Protein AF-K7EMX1-F1 (afdb_monomer_lite)

Structure (mmCIF, N/CA/C/O backbone):
data_AF-K7EMX1-F1
#
_entry.id   AF-K7EMX1-F1
#
loop_
_atom_site.group_PDB
_atom_site.id
_atom_site.type_symbol
_atom_site.label_atom_id
_atom_site.label_alt_id
_atom_site.label_comp_id
_atom_site.label_asym_id
_atom_site.label_entity_id
_atom_site.label_seq_id
_atom_site.pdbx_PDB_ins_code
_atom_site.Cartn_x
_atom_site.Cartn_y
_atom_site.Cartn_z
_atom_site.occupancy
_atom_site.B_iso_or_equiv
_atom_site.auth_seq_id
_atom_site.auth_comp_id
_atom_site.auth_asym_id
_atom_site.auth_atom_id
_atom_site.pdbx_PDB_model_num
ATOM 1 N N . ARG A 1 1 ? -67.841 -2.857 96.645 1.00 62.34 1 ARG A N 1
ATOM 2 C CA . ARG A 1 1 ? -66.670 -2.033 96.274 1.00 62.34 1 ARG A CA 1
ATOM 3 C C . ARG A 1 1 ? -65.557 -2.910 95.716 1.00 62.34 1 ARG A C 1
ATOM 5 O O . ARG A 1 1 ? -65.160 -2.679 94.589 1.00 62.34 1 ARG A O 1
ATOM 12 N N . ASP A 1 2 ? -65.196 -3.998 96.390 1.00 74.94 2 ASP A N 1
ATOM 13 C CA . ASP A 1 2 ? -64.094 -4.883 95.965 1.00 74.94 2 ASP A CA 1
ATOM 14 C C . ASP A 1 2 ? -64.277 -5.539 94.576 1.00 74.94 2 ASP A C 1
ATOM 16 O O . ASP A 1 2 ? -63.318 -5.691 93.829 1.00 74.94 2 ASP A O 1
ATOM 20 N N . ILE A 1 3 ? -65.509 -5.881 94.172 1.00 75.06 3 ILE A N 1
ATOM 21 C CA . ILE A 1 3 ? -65.781 -6.483 92.846 1.00 75.06 3 ILE A CA 1
ATOM 22 C C . ILE A 1 3 ? -65.582 -5.482 91.695 1.00 75.06 3 ILE A C 1
ATOM 24 O O . ILE A 1 3 ? -65.124 -5.864 90.618 1.00 75.06 3 ILE A O 1
ATOM 28 N N . GLU A 1 4 ? -65.906 -4.206 91.906 1.00 80.00 4 GLU A N 1
ATOM 29 C CA . GLU A 1 4 ? -65.762 -3.170 90.877 1.00 80.00 4 GLU A CA 1
ATOM 30 C C . GLU A 1 4 ? -64.283 -2.860 90.632 1.00 80.00 4 GLU A C 1
ATOM 32 O O . GLU A 1 4 ? -63.860 -2.840 89.479 1.00 80.00 4 GLU A O 1
ATOM 37 N N . GLU A 1 5 ? -63.474 -2.751 91.689 1.00 82.12 5 GLU A N 1
ATOM 38 C CA . GLU A 1 5 ? -62.020 -2.568 91.579 1.00 82.12 5 GLU A CA 1
ATOM 39 C C . GLU A 1 5 ? -61.340 -3.741 90.861 1.00 82.12 5 GLU A C 1
ATOM 41 O O . GLU A 1 5 ? -60.501 -3.529 89.984 1.00 82.12 5 GLU A O 1
ATOM 46 N N . VAL A 1 6 ? -61.755 -4.980 91.151 1.00 82.06 6 VAL A N 1
ATOM 47 C CA . VAL A 1 6 ? -61.265 -6.168 90.434 1.00 82.06 6 VAL A CA 1
ATOM 48 C C . VAL A 1 6 ? -61.667 -6.123 88.956 1.00 82.06 6 VAL A C 1
ATOM 50 O O . VAL A 1 6 ? -60.842 -6.405 88.084 1.00 82.06 6 VAL A O 1
ATOM 53 N N . SER A 1 7 ? -62.902 -5.720 88.643 1.00 77.50 7 SER A N 1
ATOM 54 C CA . SER A 1 7 ? -63.368 -5.598 87.255 1.00 77.50 7 SER A CA 1
ATOM 55 C C . SER A 1 7 ? -62.617 -4.509 86.474 1.00 77.50 7 SER A C 1
ATOM 57 O O . SER A 1 7 ? -62.253 -4.713 85.315 1.00 77.50 7 SER A O 1
ATOM 59 N N . GLN A 1 8 ? -62.294 -3.387 87.121 1.00 85.62 8 GLN A N 1
ATOM 60 C CA . GLN A 1 8 ? -61.516 -2.292 86.539 1.00 85.62 8 GLN A CA 1
ATOM 61 C C . GLN A 1 8 ? -60.039 -2.664 86.362 1.00 85.62 8 GLN A C 1
ATOM 63 O O . GLN A 1 8 ? -59.432 -2.321 85.342 1.00 85.62 8 GLN A O 1
ATOM 68 N N . GLY A 1 9 ? -59.475 -3.426 87.304 1.00 85.38 9 GLY A N 1
ATOM 69 C CA . GLY A 1 9 ? -58.139 -4.006 87.190 1.00 85.38 9 GLY A CA 1
ATOM 70 C C . GLY A 1 9 ? -58.026 -4.971 86.006 1.00 85.38 9 GLY A C 1
ATOM 71 O O . GLY A 1 9 ? -57.105 -4.858 85.198 1.00 85.38 9 GLY A O 1
ATOM 72 N N . LEU A 1 10 ? -59.005 -5.864 85.832 1.00 85.88 10 LEU A N 1
ATOM 73 C CA . LEU A 1 10 ? -59.056 -6.794 84.698 1.00 85.88 10 LEU A CA 1
ATOM 74 C C . LEU A 1 10 ? -59.227 -6.077 83.353 1.00 85.88 10 LEU A C 1
ATOM 76 O O . LEU A 1 10 ? -58.555 -6.434 82.387 1.00 85.88 10 LEU A O 1
ATOM 80 N N . LEU A 1 11 ? -60.069 -5.042 83.281 1.00 86.62 11 LEU A N 1
ATOM 81 C CA . LEU A 1 11 ? -60.216 -4.222 82.073 1.00 86.62 11 LEU A CA 1
ATOM 82 C C . LEU A 1 11 ? -58.915 -3.495 81.710 1.00 86.62 11 LEU A C 1
ATOM 84 O O . LEU A 1 11 ? -58.552 -3.447 80.535 1.00 86.62 11 LEU A O 1
ATOM 88 N N . SER A 1 12 ? -58.186 -2.988 82.705 1.00 88.25 12 SER A N 1
ATOM 89 C CA . SER A 1 12 ? -56.883 -2.345 82.501 1.00 88.25 12 SER A CA 1
ATOM 90 C C . SER A 1 12 ? -55.835 -3.338 81.991 1.00 88.25 12 SER A C 1
ATOM 92 O O . SER A 1 12 ? -55.109 -3.034 81.045 1.00 88.25 12 SER A O 1
ATOM 94 N N . LEU A 1 13 ? -55.800 -4.555 82.545 1.00 87.81 13 LEU A N 1
ATOM 95 C CA . LEU A 1 13 ? -54.912 -5.628 82.086 1.00 87.81 13 LEU A CA 1
ATOM 96 C C . LEU A 1 13 ? -55.257 -6.111 80.670 1.00 87.81 13 LEU A C 1
ATOM 98 O O . LEU A 1 13 ? -54.358 -6.316 79.857 1.00 87.81 13 LEU A O 1
ATOM 102 N N . LEU A 1 14 ? -56.544 -6.247 80.339 1.00 85.62 14 LEU A N 1
ATOM 103 C CA . LEU A 1 14 ? -56.995 -6.587 78.985 1.00 85.62 14 LEU A CA 1
ATOM 104 C C . LEU A 1 14 ? -56.660 -5.474 77.979 1.00 85.62 14 LEU A C 1
ATOM 106 O O . LEU A 1 14 ? -56.246 -5.764 76.856 1.00 85.62 14 LEU A O 1
ATOM 110 N N . GLY A 1 15 ? -56.794 -4.207 78.382 1.00 88.81 15 GLY A N 1
ATOM 111 C CA . GLY A 1 15 ? -56.378 -3.047 77.593 1.00 88.81 15 GLY A CA 1
ATOM 112 C C . GLY A 1 15 ? -54.869 -3.025 77.337 1.00 88.81 15 GLY A C 1
ATOM 113 O O . GLY A 1 15 ? -54.447 -2.856 76.192 1.00 88.81 15 GLY A O 1
ATOM 114 N N . ALA A 1 16 ? -54.063 -3.283 78.371 1.00 88.81 16 ALA A N 1
ATOM 115 C CA . ALA A 1 16 ? -52.610 -3.387 78.268 1.00 88.81 16 ALA A CA 1
ATOM 116 C C . ALA A 1 16 ? -52.178 -4.554 77.364 1.00 88.81 16 ALA A C 1
ATOM 118 O O . ALA A 1 16 ? -51.361 -4.363 76.467 1.00 88.81 16 ALA A O 1
ATOM 119 N N . ASN A 1 17 ? -52.788 -5.733 77.518 1.00 89.44 17 ASN A N 1
ATOM 120 C CA . ASN A 1 17 ? -52.499 -6.903 76.685 1.00 89.44 17 ASN A CA 1
ATOM 121 C C . ASN A 1 17 ? -52.859 -6.656 75.207 1.00 89.44 17 ASN A C 1
ATOM 123 O O . ASN A 1 17 ? -52.093 -6.990 74.303 1.00 89.44 17 ASN A O 1
ATOM 127 N N . ARG A 1 18 ? -53.994 -5.993 74.940 1.00 89.75 18 ARG A N 1
ATOM 128 C CA . ARG A 1 18 ? -54.392 -5.612 73.577 1.00 89.75 18 ARG A CA 1
ATOM 129 C C . ARG A 1 18 ? -53.431 -4.595 72.959 1.00 89.75 18 ARG A C 1
ATOM 131 O O . ARG A 1 18 ? -53.087 -4.742 71.786 1.00 89.75 18 ARG A O 1
ATOM 138 N N . ALA A 1 19 ? -53.002 -3.593 73.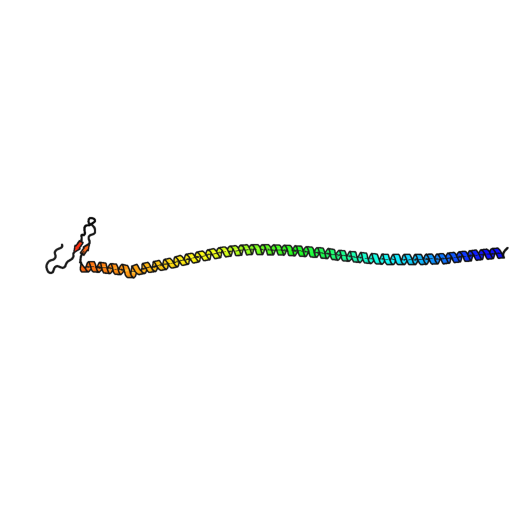726 1.00 89.94 19 ALA A N 1
ATOM 139 C CA . ALA A 1 19 ? -52.012 -2.612 73.287 1.00 89.94 19 ALA A CA 1
ATOM 140 C C . ALA A 1 19 ? -50.659 -3.279 72.988 1.00 89.94 19 ALA A C 1
ATOM 142 O O . ALA A 1 19 ? -50.076 -3.041 71.933 1.00 89.94 19 ALA A O 1
ATOM 143 N N . GLU A 1 20 ? -50.215 -4.201 73.843 1.00 90.81 20 GLU A N 1
ATOM 144 C CA . GLU A 1 20 ? -48.985 -4.972 73.649 1.00 90.81 20 GLU A CA 1
ATOM 145 C C . GLU A 1 20 ? -49.060 -5.865 72.397 1.00 90.81 20 GLU A C 1
ATOM 147 O O . GLU A 1 20 ? -48.148 -5.874 71.568 1.00 90.81 20 GLU A O 1
ATOM 152 N N . ALA A 1 21 ? -50.182 -6.558 72.182 1.00 90.31 21 ALA A N 1
ATOM 153 C CA . ALA A 1 21 ? -50.412 -7.363 70.982 1.00 90.31 21 ALA A CA 1
ATOM 154 C C . ALA A 1 21 ? -50.483 -6.517 69.695 1.00 90.31 21 ALA A C 1
ATOM 156 O O . ALA A 1 21 ? -50.199 -7.012 68.599 1.00 90.31 21 ALA A O 1
ATOM 157 N N . GLN A 1 22 ? -50.895 -5.253 69.793 1.00 89.88 22 GLN A N 1
ATOM 158 C CA . GLN A 1 22 ? -50.883 -4.308 68.678 1.00 89.88 22 GLN A CA 1
ATOM 159 C C . GLN A 1 22 ? -49.467 -3.775 68.418 1.00 89.88 22 GLN A C 1
ATOM 161 O O . GLN A 1 22 ? -49.052 -3.701 67.262 1.00 89.88 22 GLN A O 1
ATOM 166 N N . GLN A 1 23 ? -48.695 -3.513 69.472 1.00 91.19 23 GLN A N 1
ATOM 167 C CA . GLN A 1 23 ? -47.298 -3.092 69.386 1.00 91.19 23 GLN A CA 1
ATOM 168 C C . GLN A 1 23 ? -46.402 -4.177 68.781 1.00 91.19 23 GLN A C 1
ATOM 170 O O . GLN A 1 23 ? -45.644 -3.885 67.862 1.00 91.19 23 GLN A O 1
ATOM 175 N N . ARG A 1 24 ? -46.546 -5.443 69.194 1.00 93.62 24 ARG A N 1
ATOM 176 C CA . ARG A 1 24 ? -45.803 -6.570 68.595 1.00 93.62 24 ARG A CA 1
ATOM 177 C C . ARG A 1 24 ? -46.093 -6.727 67.098 1.00 93.62 24 ARG A C 1
ATOM 179 O O . ARG A 1 24 ? -45.188 -7.000 66.320 1.00 93.62 24 ARG A O 1
ATOM 186 N N . ARG A 1 25 ? -47.342 -6.503 66.671 1.00 93.38 25 ARG A N 1
ATOM 187 C CA . ARG A 1 25 ? -47.718 -6.531 65.245 1.00 93.38 25 ARG A CA 1
ATOM 188 C C . ARG A 1 25 ? -47.117 -5.376 64.449 1.00 93.38 25 ARG A C 1
ATOM 190 O O . ARG A 1 25 ? -46.744 -5.579 63.298 1.00 93.38 25 ARG A O 1
ATOM 197 N N . LEU A 1 26 ? -47.046 -4.178 65.030 1.00 94.31 26 LEU A N 1
ATOM 198 C CA . LEU A 1 26 ? -46.384 -3.036 64.396 1.00 94.31 26 LEU A CA 1
ATOM 199 C C . LEU A 1 26 ? -44.874 -3.266 64.291 1.00 94.31 26 LEU A C 1
ATOM 201 O O . LEU A 1 26 ? -44.322 -3.074 63.213 1.00 94.31 26 LEU A O 1
ATOM 205 N N . LEU A 1 27 ? -44.235 -3.748 65.360 1.00 95.06 27 LEU A N 1
ATOM 206 C CA . LEU A 1 27 ? -42.810 -4.088 65.367 1.00 95.06 27 LEU A CA 1
ATOM 207 C C . LEU A 1 27 ? -42.477 -5.147 64.311 1.00 95.06 27 LEU A C 1
ATOM 209 O O . LEU A 1 27 ? -41.614 -4.894 63.481 1.00 95.06 27 LEU A O 1
ATOM 213 N N . GLY A 1 28 ? -43.238 -6.244 64.230 1.00 95.44 28 GLY A N 1
ATOM 214 C CA . GLY A 1 28 ? -43.012 -7.264 63.198 1.00 95.44 28 GLY A CA 1
ATOM 215 C C . GLY A 1 28 ? -43.202 -6.749 61.762 1.00 95.44 28 GLY A C 1
ATOM 216 O O . GLY A 1 28 ? -42.505 -7.178 60.847 1.00 95.44 28 GLY A O 1
ATOM 217 N N . ARG A 1 29 ? -44.107 -5.782 61.538 1.00 94.62 29 ARG A N 1
ATOM 218 C CA . ARG A 1 29 ? -44.230 -5.108 60.230 1.00 94.62 29 ARG A CA 1
ATOM 219 C C . ARG A 1 29 ? -43.033 -4.208 59.937 1.00 94.62 29 ARG A C 1
ATOM 221 O O . ARG A 1 29 ? -42.583 -4.172 58.798 1.00 94.62 29 ARG A O 1
ATOM 228 N N . HIS A 1 30 ? -42.539 -3.476 60.934 1.00 94.88 30 HIS A N 1
ATOM 229 C CA . HIS A 1 30 ? -41.351 -2.640 60.780 1.00 94.88 30 HIS A CA 1
ATOM 230 C C . HIS A 1 30 ? -40.105 -3.480 60.499 1.00 94.88 30 HIS A C 1
ATOM 232 O O . HIS A 1 30 ? -39.370 -3.145 59.578 1.00 94.88 30 HIS A O 1
ATOM 238 N N . GLU A 1 31 ? -39.916 -4.589 61.213 1.00 95.94 31 GLU A N 1
ATOM 239 C CA . GLU A 1 31 ? -38.838 -5.552 60.964 1.00 95.94 31 GLU A CA 1
ATOM 240 C C . GLU A 1 31 ? -38.881 -6.065 59.521 1.00 95.94 31 GLU A C 1
ATOM 242 O O . GLU A 1 31 ? -37.888 -5.957 58.808 1.00 95.94 31 GLU A O 1
ATOM 247 N N . GLN A 1 32 ? -40.051 -6.495 59.037 1.00 96.44 32 GLN A N 1
ATOM 248 C CA . GLN A 1 32 ? -40.202 -6.969 57.658 1.00 96.44 32 GLN A CA 1
ATOM 249 C C . GLN A 1 32 ? -39.927 -5.880 56.606 1.00 96.44 32 GLN A C 1
ATOM 251 O O . GLN A 1 32 ? -39.407 -6.166 55.527 1.00 96.44 32 GLN A O 1
ATOM 256 N N . VAL A 1 33 ? -40.302 -4.627 56.877 1.00 96.31 33 VAL A N 1
ATOM 257 C CA . VAL A 1 33 ? -40.002 -3.508 55.970 1.00 96.31 33 VAL A CA 1
ATOM 258 C C . VAL A 1 33 ? -38.502 -3.222 55.945 1.00 96.31 33 VAL A C 1
ATOM 260 O O . VAL A 1 33 ? -37.953 -3.016 54.867 1.00 96.31 33 VAL A O 1
ATOM 263 N N . VAL A 1 34 ? -37.840 -3.233 57.104 1.00 97.00 34 VAL A N 1
ATOM 264 C CA . VAL A 1 34 ? -36.388 -3.031 57.201 1.00 97.00 34 VAL A CA 1
ATOM 265 C C . VAL A 1 34 ? -35.639 -4.148 56.483 1.00 97.00 34 VAL A C 1
ATOM 267 O O . VAL A 1 34 ? -34.733 -3.855 55.712 1.00 97.00 34 VAL A O 1
ATOM 270 N N . GLU A 1 35 ? -36.051 -5.401 56.665 1.00 96.94 35 GLU A N 1
ATOM 271 C CA . GLU A 1 35 ? -35.448 -6.554 55.992 1.00 96.94 35 GLU A CA 1
ATOM 272 C C . GLU A 1 35 ? -35.522 -6.415 54.466 1.00 96.94 35 GLU A C 1
ATOM 274 O O . GLU A 1 35 ? -34.500 -6.482 53.792 1.00 96.94 35 GLU A O 1
ATOM 279 N N . ARG A 1 36 ? -36.695 -6.071 53.918 1.00 96.69 36 ARG A N 1
ATOM 280 C CA . ARG A 1 36 ? -36.843 -5.825 52.472 1.00 96.69 36 ARG A CA 1
ATOM 281 C C . ARG A 1 36 ? -35.992 -4.661 51.976 1.00 96.69 36 ARG A C 1
ATOM 283 O O . ARG A 1 36 ? -35.448 -4.729 50.879 1.00 96.69 36 ARG A O 1
ATOM 290 N N . LEU A 1 37 ? -35.895 -3.578 52.750 1.00 97.12 37 LEU A N 1
ATOM 291 C CA . LEU A 1 37 ? -35.062 -2.434 52.378 1.00 97.12 37 LEU A CA 1
ATOM 292 C C . LEU A 1 37 ? -33.584 -2.829 52.322 1.00 97.12 37 LEU A C 1
ATOM 294 O O . LEU A 1 37 ? -32.923 -2.485 51.345 1.00 97.12 37 LEU A O 1
ATOM 298 N N . LEU A 1 38 ? -33.101 -3.597 53.301 1.00 97.31 38 LEU A N 1
ATOM 299 C CA . LEU A 1 38 ? -31.737 -4.128 53.310 1.00 97.31 38 LEU A CA 1
ATOM 300 C C . LEU A 1 38 ? -31.492 -5.063 52.121 1.00 97.31 38 LEU A C 1
ATOM 302 O O . LEU A 1 38 ? -30.516 -4.880 51.407 1.00 97.31 38 LEU A O 1
ATOM 306 N N . GLU A 1 39 ? -32.413 -5.982 51.822 1.00 96.88 39 GLU A N 1
ATOM 307 C CA . GLU A 1 39 ? -32.303 -6.858 50.647 1.00 96.88 39 GLU A CA 1
ATOM 308 C C . GLU A 1 39 ? -32.227 -6.063 49.335 1.00 96.88 39 GLU A C 1
ATOM 310 O O . GLU A 1 39 ? -31.406 -6.361 48.464 1.00 96.88 39 GLU A O 1
ATOM 315 N N . THR A 1 40 ? -33.062 -5.028 49.182 1.00 96.75 40 THR A N 1
ATOM 316 C CA . THR A 1 40 ? -33.016 -4.172 47.987 1.00 96.75 40 THR A CA 1
ATOM 317 C C . THR A 1 40 ? -31.743 -3.334 47.916 1.00 96.75 40 THR A C 1
ATOM 319 O O . THR A 1 40 ? -31.204 -3.151 46.826 1.00 96.75 40 THR A O 1
ATOM 322 N N . GLN A 1 41 ? -31.240 -2.861 49.059 1.00 97.56 41 GLN A N 1
ATOM 323 C CA . GLN A 1 41 ? -29.983 -2.126 49.150 1.00 97.56 41 GLN A CA 1
ATOM 324 C C . GLN A 1 41 ? -28.802 -3.023 48.770 1.00 97.56 41 GLN A C 1
ATOM 326 O O . GLN A 1 41 ? -28.007 -2.635 47.918 1.00 97.56 41 GLN A O 1
ATOM 331 N N . ASP A 1 42 ? -28.723 -4.230 49.330 1.00 97.44 42 ASP A N 1
ATOM 332 C CA . ASP A 1 42 ? -27.680 -5.211 49.026 1.00 97.44 42 ASP A CA 1
ATOM 333 C C . ASP A 1 42 ? -27.722 -5.631 47.550 1.00 97.44 42 ASP A C 1
ATOM 335 O O . ASP A 1 42 ? -26.682 -5.799 46.908 1.00 97.44 42 ASP A O 1
ATOM 339 N N . GLY A 1 43 ? -28.926 -5.793 46.992 1.00 97.56 43 GLY A N 1
ATOM 340 C CA . GLY A 1 43 ? -29.128 -6.061 45.569 1.00 97.56 43 GLY A CA 1
ATOM 341 C C . GLY A 1 43 ? -28.609 -4.924 44.688 1.00 97.56 43 GLY A C 1
ATOM 342 O O . GLY A 1 43 ? -27.843 -5.170 43.755 1.00 97.56 43 GLY A O 1
ATOM 343 N N . ALA A 1 44 ? -28.964 -3.681 45.018 1.00 97.25 44 ALA A N 1
ATOM 344 C CA . ALA A 1 44 ? -28.491 -2.500 44.302 1.00 97.25 44 ALA A CA 1
ATOM 345 C C . ALA A 1 44 ? -26.969 -2.322 44.427 1.00 97.25 44 ALA A C 1
ATOM 347 O O . ALA A 1 44 ? -26.304 -1.991 43.448 1.00 97.25 44 ALA A O 1
ATOM 348 N N . GLU A 1 45 ? -26.387 -2.587 45.599 1.00 97.38 45 GLU A N 1
ATOM 349 C CA . GLU A 1 45 ? -24.943 -2.484 45.802 1.00 97.38 45 GLU A CA 1
ATOM 350 C C . GLU A 1 45 ? -24.176 -3.517 44.967 1.00 97.38 45 GLU A C 1
ATOM 352 O O . GLU A 1 45 ? -23.160 -3.184 44.353 1.00 97.38 45 GLU A O 1
ATOM 357 N N . LYS A 1 46 ? -24.672 -4.757 44.882 1.00 97.44 46 LYS A N 1
ATOM 358 C CA . LYS A 1 46 ? -24.088 -5.785 44.005 1.00 97.44 46 LYS A CA 1
ATOM 359 C C . LYS A 1 46 ? -24.131 -5.360 42.540 1.00 97.44 46 LYS A C 1
ATOM 361 O O . LYS A 1 46 ? -23.099 -5.407 41.877 1.00 97.44 46 LYS A O 1
ATOM 366 N N . GLN A 1 47 ? -25.274 -4.858 42.072 1.00 97.69 47 GLN A N 1
ATOM 367 C CA . GLN A 1 47 ? -25.418 -4.351 40.704 1.00 97.69 47 GLN A CA 1
ATOM 368 C C . GLN A 1 47 ? -24.461 -3.189 40.415 1.00 97.69 47 GLN A C 1
ATOM 370 O O . GLN A 1 47 ? -23.824 -3.161 39.366 1.00 97.69 47 GLN A O 1
ATOM 375 N N . LEU A 1 48 ? -24.301 -2.248 41.350 1.00 97.56 48 LEU A N 1
ATOM 376 C CA . LEU A 1 48 ? -23.347 -1.146 41.197 1.00 97.56 48 LEU A CA 1
ATOM 377 C C . LEU A 1 48 ? -21.904 -1.646 41.104 1.00 97.56 48 LEU A C 1
ATOM 379 O O . LEU A 1 48 ? -21.131 -1.141 40.291 1.00 97.56 48 LEU A O 1
ATOM 383 N N . ARG A 1 49 ? -21.529 -2.649 41.904 1.00 98.00 49 ARG A N 1
ATOM 384 C CA . ARG A 1 49 ? -20.193 -3.256 41.827 1.00 98.00 49 ARG A CA 1
ATOM 385 C C . ARG A 1 49 ? -19.963 -3.938 40.479 1.00 98.00 49 ARG A C 1
ATOM 387 O O . ARG A 1 49 ? -18.898 -3.744 39.904 1.00 98.00 49 ARG A O 1
ATOM 394 N N . GLU A 1 50 ? -20.949 -4.674 39.970 1.00 98.06 50 GLU A N 1
ATOM 395 C CA . GLU A 1 50 ? -20.893 -5.320 38.651 1.00 98.06 50 GLU A CA 1
ATOM 396 C C . GLU A 1 50 ? -20.748 -4.293 37.518 1.00 98.06 50 GLU A C 1
ATOM 398 O O . GLU A 1 50 ? -19.878 -4.435 36.654 1.00 98.06 50 GLU A O 1
ATOM 403 N N . ILE A 1 51 ? -21.533 -3.210 37.559 1.00 97.94 51 ILE A N 1
ATOM 404 C CA . ILE A 1 51 ? -21.434 -2.110 36.590 1.00 97.94 51 ILE A CA 1
ATOM 405 C C . ILE A 1 51 ? -20.039 -1.487 36.640 1.00 97.94 51 ILE A C 1
ATOM 407 O O . ILE A 1 51 ? -19.405 -1.343 35.601 1.00 97.94 51 ILE A O 1
ATOM 411 N N . LEU A 1 52 ? -19.508 -1.194 37.830 1.00 98.31 52 LEU A N 1
ATOM 412 C CA . LEU A 1 52 ? -18.164 -0.628 37.976 1.00 98.31 52 LEU A CA 1
ATOM 413 C C . LEU A 1 52 ? -17.067 -1.559 37.447 1.00 98.31 52 LEU A C 1
ATOM 415 O O . LEU A 1 52 ? -16.071 -1.082 36.902 1.00 98.31 52 LEU A O 1
ATOM 419 N N . THR A 1 53 ? -17.199 -2.876 37.623 1.00 97.88 53 THR A N 1
ATOM 420 C CA . THR A 1 53 ? -16.241 -3.829 37.043 1.00 97.88 53 THR A CA 1
ATOM 421 C C . THR A 1 53 ? -16.327 -3.844 35.524 1.00 97.88 53 THR A C 1
ATOM 423 O O . THR A 1 53 ? -15.299 -3.741 34.861 1.00 97.88 53 THR A O 1
ATOM 426 N N . MET A 1 54 ? -17.541 -3.857 34.975 1.00 97.81 54 MET A N 1
ATOM 427 C CA . MET A 1 54 ? -17.761 -3.854 33.534 1.00 97.81 54 MET A CA 1
ATOM 428 C C . MET A 1 54 ? -17.296 -2.540 32.890 1.00 97.81 54 MET A C 1
ATOM 430 O O . MET A 1 54 ? -16.651 -2.558 31.847 1.00 97.81 54 MET A O 1
ATOM 434 N N . GLU A 1 55 ? -17.528 -1.393 33.531 1.00 97.88 55 GLU A N 1
ATOM 435 C CA . GLU A 1 55 ? -17.012 -0.096 33.079 1.00 97.88 55 GLU A CA 1
ATOM 436 C C . GLU A 1 55 ? -15.481 -0.072 33.030 1.00 97.88 55 GLU A C 1
ATOM 438 O O . GLU A 1 55 ? -14.904 0.429 32.064 1.00 97.88 55 GLU A O 1
ATOM 443 N N . LYS A 1 56 ? -14.806 -0.647 34.033 1.00 98.00 56 LYS A N 1
ATOM 444 C CA . LYS A 1 56 ? -13.339 -0.764 34.034 1.00 98.00 56 LYS A CA 1
ATOM 445 C C . LYS A 1 56 ? -12.837 -1.645 32.895 1.00 98.00 56 LYS A C 1
ATOM 447 O O . LYS A 1 56 ? -11.865 -1.283 32.236 1.00 98.00 56 LYS A O 1
ATOM 452 N N . GLU A 1 57 ? -13.495 -2.772 32.645 1.00 98.12 57 GLU A N 1
ATOM 453 C CA . GLU A 1 57 ? -13.147 -3.676 31.544 1.00 98.12 57 GLU A CA 1
ATOM 454 C C . GLU A 1 57 ? -13.333 -3.010 30.177 1.00 98.12 57 GLU A C 1
ATOM 456 O O . GLU A 1 57 ? -12.458 -3.106 29.311 1.00 98.12 57 GLU A O 1
ATOM 461 N N . VAL A 1 58 ? -14.434 -2.276 29.992 1.00 98.38 58 VAL A N 1
ATOM 462 C CA . VAL A 1 58 ? -14.699 -1.511 28.767 1.00 98.38 58 VAL A CA 1
ATOM 463 C C . VAL A 1 58 ? -13.666 -0.399 28.590 1.00 98.38 58 VAL A C 1
ATOM 465 O O . VAL A 1 58 ? -13.119 -0.252 27.498 1.00 98.38 58 VAL A O 1
ATOM 468 N N . ALA A 1 59 ? -13.342 0.348 29.648 1.00 97.75 59 ALA A N 1
ATOM 469 C CA . ALA A 1 59 ? -12.328 1.398 29.597 1.00 97.75 59 ALA A CA 1
ATOM 470 C C . ALA A 1 59 ? -10.947 0.839 29.217 1.00 97.75 59 ALA A C 1
ATOM 472 O O . ALA A 1 59 ? -10.274 1.399 28.350 1.00 97.75 59 ALA A O 1
ATOM 473 N N . GLN A 1 60 ? -10.549 -0.294 29.803 1.00 98.19 60 GLN A N 1
ATOM 474 C CA . GLN A 1 60 ? -9.287 -0.949 29.467 1.00 98.19 60 GLN A CA 1
ATOM 475 C C . GLN A 1 60 ? -9.281 -1.467 28.024 1.00 98.19 60 GLN A C 1
ATOM 477 O O . GLN A 1 60 ? -8.302 -1.284 27.303 1.00 98.19 60 GLN A O 1
ATOM 482 N N . SER A 1 61 ? -10.381 -2.071 27.577 1.00 97.94 61 SER A N 1
ATOM 483 C CA . SER A 1 61 ? -10.518 -2.556 26.200 1.00 97.94 61 SER A CA 1
ATOM 484 C C . SER A 1 61 ? -10.437 -1.411 25.189 1.00 97.94 61 SER A C 1
ATOM 486 O O . SER A 1 61 ? -9.798 -1.551 24.149 1.00 97.94 61 SER A O 1
ATOM 488 N N . LEU A 1 62 ? -11.027 -0.256 25.510 1.00 98.38 62 LEU A N 1
ATOM 489 C CA . LEU A 1 62 ? -10.980 0.939 24.671 1.00 98.38 62 LEU A CA 1
ATOM 490 C C . LEU A 1 62 ? -9.567 1.530 24.589 1.00 98.38 62 LEU A C 1
ATOM 492 O O . LEU A 1 62 ? -9.145 1.946 23.510 1.00 98.38 62 LEU A O 1
ATOM 496 N N . LEU A 1 63 ? -8.817 1.533 25.696 1.00 98.25 63 LEU A N 1
ATOM 497 C CA . LEU A 1 63 ? -7.405 1.929 25.696 1.00 98.25 63 LEU A CA 1
ATOM 498 C C . LEU A 1 63 ? -6.569 1.004 24.809 1.00 98.25 63 LEU A C 1
ATOM 500 O O . LEU A 1 63 ? -5.875 1.489 23.919 1.00 98.25 63 LEU A O 1
ATOM 504 N N . ASN A 1 64 ? -6.715 -0.312 24.978 1.00 98.12 64 ASN A N 1
ATOM 505 C CA . ASN A 1 64 ? -6.005 -1.297 24.163 1.00 98.12 64 ASN A CA 1
ATOM 506 C C . ASN A 1 64 ? -6.347 -1.140 22.669 1.00 98.12 64 ASN A C 1
ATOM 508 O O . ASN A 1 64 ? -5.461 -1.168 21.818 1.00 98.12 64 ASN A O 1
ATOM 512 N N . ALA A 1 65 ? -7.625 -0.927 22.336 1.00 97.62 65 ALA A N 1
ATOM 513 C CA . ALA A 1 65 ? -8.058 -0.696 20.959 1.00 97.62 65 ALA A CA 1
ATOM 514 C C . ALA A 1 65 ? -7.455 0.593 20.377 1.00 97.62 65 ALA A C 1
ATOM 516 O O . ALA A 1 65 ? -7.013 0.608 19.230 1.00 97.62 65 ALA A O 1
ATOM 517 N N . LYS A 1 66 ? -7.382 1.673 21.166 1.00 96.94 66 LYS A N 1
ATOM 518 C CA . LYS A 1 66 ? -6.729 2.921 20.750 1.00 96.94 66 LYS A CA 1
ATOM 519 C C . LYS A 1 66 ? -5.238 2.711 20.476 1.00 96.94 66 LYS A C 1
ATOM 521 O O . LYS A 1 66 ? -4.727 3.241 19.493 1.00 96.94 66 LYS A O 1
ATOM 526 N N . GLU A 1 67 ? -4.548 1.957 21.327 1.00 97.12 67 GLU A N 1
ATOM 527 C CA . GLU A 1 67 ? -3.132 1.627 21.137 1.00 97.12 67 GLU A CA 1
ATOM 528 C C . GLU A 1 67 ? -2.910 0.802 19.867 1.00 97.12 67 GLU A C 1
ATOM 530 O O . GLU A 1 67 ? -2.029 1.139 19.081 1.00 97.12 67 GLU A O 1
ATOM 535 N N . GLN A 1 68 ? -3.752 -0.203 19.608 1.00 97.19 68 GLN A N 1
ATOM 536 C CA . GLN A 1 68 ? -3.699 -0.995 18.374 1.00 97.19 68 GLN A CA 1
ATOM 537 C C . GLN A 1 68 ? -3.926 -0.141 17.125 1.00 97.19 68 GLN A C 1
ATOM 539 O O . GLN A 1 68 ? -3.182 -0.257 16.156 1.00 97.19 68 GLN A O 1
ATOM 544 N N . VAL A 1 69 ? -4.920 0.753 17.149 1.00 97.19 69 VAL A N 1
ATOM 545 C CA . VAL A 1 69 ? -5.169 1.686 16.039 1.00 97.19 69 VAL A CA 1
ATOM 546 C C . VAL A 1 69 ? -3.975 2.615 15.831 1.00 97.19 69 VAL A C 1
ATOM 548 O O . VAL A 1 69 ? -3.617 2.901 14.692 1.00 97.19 69 VAL A O 1
ATOM 551 N N . HIS A 1 70 ? -3.334 3.075 16.906 1.00 96.69 70 HIS A N 1
ATOM 552 C CA . HIS A 1 70 ? -2.148 3.918 16.794 1.00 96.69 70 HIS A CA 1
ATOM 553 C C . HIS A 1 70 ? -0.957 3.157 16.198 1.00 96.69 70 HIS A C 1
ATOM 555 O O . HIS A 1 70 ? -0.316 3.668 15.285 1.00 96.69 70 HIS A O 1
ATOM 561 N N . GLN A 1 71 ? -0.701 1.932 16.663 1.00 96.62 71 GLN A N 1
ATOM 562 C CA . GLN A 1 71 ? 0.350 1.061 16.128 1.00 96.62 71 GLN A CA 1
ATOM 563 C C . GLN A 1 71 ? 0.118 0.758 14.644 1.00 96.62 71 GLN A C 1
ATOM 565 O O . GLN A 1 71 ? 1.002 1.011 13.829 1.00 96.62 71 GLN A O 1
ATOM 570 N N . GLY A 1 72 ? -1.096 0.340 14.275 1.00 97.06 72 GLY A N 1
ATOM 571 C CA . GLY A 1 72 ? -1.461 0.115 12.876 1.00 97.06 72 GLY A CA 1
ATOM 572 C C . GLY A 1 72 ? -1.366 1.386 12.027 1.00 97.06 72 GLY A C 1
ATOM 573 O O . GLY A 1 72 ? -0.942 1.330 10.880 1.00 97.06 72 GLY A O 1
ATOM 574 N N . GLY A 1 73 ? -1.687 2.555 12.592 1.00 97.25 73 GLY A N 1
ATOM 575 C CA . GLY A 1 73 ? -1.501 3.843 11.922 1.00 97.25 73 GLY A CA 1
ATOM 576 C C . GLY A 1 73 ? -0.033 4.155 11.613 1.00 97.25 73 GLY A C 1
ATOM 577 O O . GLY A 1 73 ? 0.266 4.654 10.532 1.00 97.25 73 GLY A O 1
ATOM 578 N N . VAL A 1 74 ? 0.888 3.827 12.523 1.00 96.88 74 VAL A N 1
ATOM 579 C CA . VAL A 1 74 ? 2.334 3.984 12.293 1.00 96.88 74 VAL A CA 1
ATOM 580 C C . VAL A 1 74 ? 2.833 3.005 11.227 1.00 96.88 74 VAL A C 1
ATOM 582 O O . VAL A 1 74 ? 3.580 3.409 10.341 1.00 96.88 74 VAL A O 1
ATOM 585 N N . GLU A 1 75 ? 2.402 1.742 11.269 1.00 97.75 75 GLU A N 1
ATOM 586 C CA . GLU A 1 75 ? 2.743 0.747 10.240 1.00 97.75 75 GLU A CA 1
ATOM 587 C C . GLU A 1 75 ? 2.237 1.169 8.854 1.00 97.75 75 GLU A C 1
ATOM 589 O O . GLU A 1 75 ? 2.973 1.085 7.872 1.00 97.75 75 GLU A O 1
ATOM 594 N N . LEU A 1 76 ? 1.011 1.696 8.771 1.00 97.62 76 LEU A N 1
ATOM 595 C CA . LEU A 1 76 ? 0.457 2.233 7.527 1.00 97.62 76 LEU A CA 1
ATOM 596 C C . LEU A 1 76 ? 1.279 3.406 6.995 1.00 97.62 76 LEU A C 1
ATOM 598 O O . LEU A 1 76 ? 1.604 3.417 5.814 1.00 97.62 76 LEU A O 1
ATOM 602 N N . GLN A 1 77 ? 1.680 4.346 7.853 1.00 97.06 77 GLN A N 1
ATOM 603 C CA . GLN A 1 77 ? 2.540 5.461 7.443 1.00 97.06 77 GLN A CA 1
ATOM 604 C C . GLN A 1 77 ? 3.899 4.984 6.911 1.00 97.06 77 GLN A C 1
ATOM 606 O O . GLN A 1 77 ? 4.411 5.542 5.944 1.00 97.06 77 GLN A O 1
ATOM 611 N N . GLN A 1 78 ? 4.481 3.943 7.511 1.00 97.25 78 GLN A N 1
ATOM 612 C CA . GLN A 1 78 ? 5.730 3.351 7.024 1.00 97.25 78 GLN A CA 1
ATOM 613 C C . GLN A 1 78 ? 5.549 2.683 5.656 1.00 97.25 78 GLN A C 1
ATOM 615 O O . GLN A 1 78 ? 6.390 2.851 4.774 1.00 97.25 78 GLN A O 1
ATOM 620 N N . LEU A 1 79 ? 4.446 1.955 5.461 1.00 97.75 79 LEU A N 1
ATOM 621 C CA . LEU A 1 79 ? 4.122 1.331 4.179 1.00 97.75 79 LEU A CA 1
ATOM 622 C C . LEU A 1 79 ? 3.832 2.370 3.090 1.00 97.75 79 LEU A C 1
ATOM 624 O O . LEU A 1 79 ? 4.283 2.198 1.962 1.00 97.75 79 LEU A O 1
ATOM 628 N N . GLU A 1 80 ? 3.118 3.448 3.415 1.00 97.56 80 GLU A N 1
ATOM 629 C CA . GLU A 1 80 ? 2.859 4.559 2.493 1.00 97.56 80 GLU A CA 1
ATOM 630 C C . GLU A 1 80 ? 4.157 5.256 2.072 1.00 97.56 80 GLU A C 1
ATOM 632 O O . GLU A 1 80 ? 4.351 5.502 0.882 1.00 97.56 80 GLU A O 1
ATOM 637 N N . ALA A 1 81 ? 5.075 5.504 3.014 1.00 97.06 81 ALA A N 1
ATOM 638 C CA . ALA A 1 81 ? 6.390 6.061 2.705 1.00 97.06 81 ALA A CA 1
ATOM 639 C C . ALA A 1 81 ? 7.199 5.132 1.784 1.00 97.06 81 ALA A C 1
ATOM 641 O O . ALA A 1 81 ? 7.710 5.577 0.759 1.00 97.06 81 ALA A O 1
ATOM 642 N N . GLY A 1 82 ? 7.244 3.829 2.086 1.00 97.44 82 GLY A N 1
ATOM 643 C CA . GLY A 1 82 ? 7.929 2.848 1.238 1.00 97.44 82 GLY A CA 1
ATOM 644 C C . GLY A 1 82 ? 7.303 2.711 -0.156 1.00 97.44 82 GLY A C 1
ATOM 645 O O . GLY A 1 82 ? 8.016 2.555 -1.146 1.00 97.44 82 GLY A O 1
ATOM 646 N N . LEU A 1 83 ? 5.974 2.815 -0.264 1.00 97.62 83 LEU A N 1
ATOM 647 C CA . LEU A 1 83 ? 5.276 2.839 -1.551 1.00 97.62 83 LEU A CA 1
ATOM 648 C C . LEU A 1 83 ? 5.646 4.088 -2.359 1.00 97.62 83 LEU A C 1
ATOM 650 O O . LEU A 1 83 ? 5.839 3.994 -3.571 1.00 97.62 83 LEU A O 1
ATOM 654 N N . GLN A 1 84 ? 5.742 5.247 -1.702 1.00 96.88 84 GLN A N 1
ATOM 655 C CA . GLN A 1 84 ? 6.145 6.487 -2.355 1.00 96.88 84 GLN A CA 1
ATOM 656 C C . GLN A 1 84 ? 7.584 6.391 -2.876 1.00 96.88 84 GLN A C 1
ATOM 658 O O . GLN A 1 84 ? 7.810 6.682 -4.048 1.00 96.88 84 GLN A O 1
ATOM 663 N N . GLU A 1 85 ? 8.526 5.919 -2.056 1.00 97.69 85 GLU A N 1
ATOM 664 C CA . GLU A 1 85 ? 9.923 5.712 -2.463 1.00 97.69 85 GLU A CA 1
ATOM 665 C C . GLU A 1 85 ? 10.024 4.754 -3.658 1.00 97.69 85 GLU A C 1
ATOM 667 O O . GLU A 1 85 ? 10.633 5.087 -4.675 1.00 97.69 85 GLU A O 1
ATOM 672 N N . ALA A 1 86 ? 9.350 3.602 -3.596 1.00 97.06 86 ALA A N 1
ATOM 673 C CA . ALA A 1 86 ? 9.317 2.650 -4.706 1.00 97.06 86 ALA A CA 1
ATOM 674 C C . ALA A 1 86 ? 8.679 3.248 -5.975 1.00 97.06 86 ALA A C 1
ATOM 676 O O . ALA A 1 86 ? 9.113 2.961 -7.092 1.00 97.06 86 ALA A O 1
ATOM 677 N N . GLY A 1 87 ? 7.657 4.096 -5.822 1.00 96.31 87 GLY A N 1
ATOM 678 C CA . GLY A 1 87 ? 7.048 4.830 -6.929 1.00 96.31 87 GLY A CA 1
ATOM 679 C C . GLY A 1 87 ? 8.012 5.835 -7.566 1.00 96.31 87 GLY A C 1
ATOM 680 O O . GLY A 1 87 ? 8.099 5.925 -8.792 1.00 96.31 87 GLY A O 1
ATOM 681 N N . GLU A 1 88 ? 8.777 6.566 -6.757 1.00 97.44 88 GLU A N 1
ATOM 682 C CA . GLU A 1 88 ? 9.814 7.484 -7.236 1.00 97.44 88 GLU A CA 1
ATOM 683 C C . GLU A 1 88 ? 10.918 6.725 -7.990 1.00 97.44 88 GLU A C 1
ATOM 685 O O . GLU A 1 88 ? 11.303 7.121 -9.095 1.00 97.44 88 GLU A O 1
ATOM 690 N N . GLU A 1 89 ? 11.364 5.581 -7.469 1.00 97.75 89 GLU A N 1
ATOM 691 C CA . GLU A 1 89 ? 12.327 4.709 -8.147 1.00 97.75 89 GLU A CA 1
ATOM 692 C C . GLU A 1 89 ? 11.796 4.161 -9.478 1.00 97.75 89 GLU A C 1
ATOM 694 O O . GLU A 1 89 ? 12.504 4.208 -10.486 1.00 97.75 89 GLU A O 1
ATOM 699 N N . ASP A 1 90 ? 10.546 3.700 -9.525 1.00 97.62 90 ASP A N 1
ATOM 700 C CA . ASP A 1 90 ? 9.918 3.203 -10.753 1.00 97.62 90 ASP A CA 1
ATOM 701 C C . ASP A 1 90 ? 9.805 4.305 -11.816 1.00 97.62 90 ASP A C 1
ATOM 703 O O . ASP A 1 90 ? 10.141 4.087 -12.983 1.00 97.62 90 ASP A O 1
ATOM 707 N N . THR A 1 91 ? 9.414 5.526 -11.431 1.00 96.88 91 THR A N 1
ATOM 708 C CA . THR A 1 91 ? 9.367 6.654 -12.378 1.00 96.88 91 THR A CA 1
ATOM 709 C C . THR A 1 91 ? 10.756 7.018 -12.903 1.00 96.88 91 THR A C 1
ATOM 711 O O . THR A 1 91 ? 10.916 7.253 -14.106 1.00 96.88 91 THR A O 1
ATOM 714 N N . ARG A 1 92 ? 11.782 6.991 -12.043 1.00 97.88 92 ARG A N 1
ATOM 715 C CA . ARG A 1 92 ? 13.179 7.200 -12.436 1.00 97.88 92 ARG A CA 1
ATOM 716 C C . ARG A 1 92 ? 13.660 6.121 -13.403 1.00 97.88 92 ARG A C 1
ATOM 718 O O . ARG A 1 92 ? 14.253 6.446 -14.429 1.00 97.88 92 ARG A O 1
ATOM 725 N N . LEU A 1 93 ? 13.403 4.849 -13.105 1.00 97.75 93 LEU A N 1
ATOM 726 C CA . LEU A 1 93 ? 13.793 3.732 -13.966 1.00 97.75 93 LEU A CA 1
ATOM 727 C C . LEU A 1 93 ? 13.078 3.789 -15.317 1.00 97.75 93 LEU A C 1
ATOM 729 O O . LEU A 1 93 ? 13.718 3.589 -16.347 1.00 97.75 93 LEU A O 1
ATOM 733 N N . LYS A 1 94 ? 11.787 4.135 -15.340 1.00 98.12 94 LYS A N 1
ATOM 734 C CA . LYS A 1 94 ? 11.035 4.359 -16.584 1.00 98.12 94 LYS A CA 1
ATOM 735 C C . LYS A 1 94 ? 11.644 5.472 -17.432 1.00 98.12 94 LYS A C 1
ATOM 737 O O . LYS A 1 94 ? 11.775 5.298 -18.641 1.00 98.12 94 LYS A O 1
ATOM 742 N N . ALA A 1 95 ? 12.048 6.585 -16.821 1.00 97.81 95 ALA A N 1
ATOM 743 C CA . ALA A 1 95 ? 12.720 7.667 -17.537 1.00 97.81 95 ALA A CA 1
ATOM 744 C C . ALA A 1 95 ? 14.056 7.204 -18.142 1.00 97.81 95 ALA A C 1
ATOM 746 O O . ALA A 1 95 ? 14.297 7.429 -19.329 1.00 97.81 95 ALA A O 1
ATOM 747 N N . SER A 1 96 ? 14.877 6.489 -17.365 1.00 97.81 96 SER A N 1
ATOM 748 C CA . SER A 1 96 ? 16.136 5.911 -17.850 1.00 97.81 96 SER A CA 1
ATOM 749 C C . SER A 1 96 ? 15.914 4.923 -18.997 1.00 97.81 96 SER A C 1
ATOM 751 O O . SER A 1 96 ? 16.628 4.972 -19.993 1.00 97.81 96 SER A O 1
ATOM 753 N N . LEU A 1 97 ? 14.907 4.049 -18.901 1.00 98.00 97 LEU A N 1
ATOM 754 C CA . LEU A 1 97 ? 14.567 3.097 -19.964 1.00 98.00 97 LEU A CA 1
ATOM 755 C C . LEU A 1 97 ? 14.162 3.801 -21.262 1.00 98.00 97 LEU A C 1
ATOM 757 O O . LEU A 1 97 ? 14.598 3.394 -22.337 1.00 98.00 97 LEU A O 1
ATOM 761 N N . LEU A 1 98 ? 13.359 4.864 -21.177 1.00 97.94 98 LEU A N 1
ATOM 762 C CA . LEU A 1 98 ? 12.985 5.660 -22.348 1.00 97.94 98 LEU A CA 1
ATOM 763 C C . LEU A 1 98 ? 14.202 6.337 -22.984 1.00 97.94 98 LEU A C 1
ATOM 765 O O . LEU A 1 98 ? 14.297 6.373 -24.207 1.00 97.94 98 LEU A O 1
ATOM 769 N N . GLN A 1 99 ? 15.130 6.848 -22.173 1.00 98.00 99 GLN A N 1
ATOM 770 C CA . GLN A 1 99 ? 16.375 7.428 -22.672 1.00 98.00 99 GLN A CA 1
ATOM 771 C C . GLN A 1 99 ? 17.224 6.379 -23.404 1.00 98.00 99 GLN A C 1
ATOM 773 O O . GLN A 1 99 ? 17.569 6.585 -24.561 1.00 98.00 99 GLN A O 1
ATOM 778 N N . LEU A 1 100 ? 17.478 5.230 -22.772 1.00 97.88 100 LEU A N 1
ATOM 779 C CA . LEU A 1 100 ?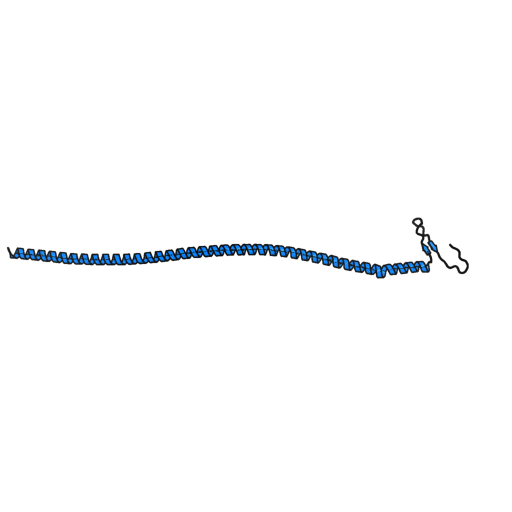 18.236 4.121 -23.365 1.00 97.88 100 LEU A CA 1
ATOM 780 C C . LEU A 1 100 ? 17.601 3.602 -24.660 1.00 97.88 100 LEU A C 1
ATOM 782 O O . LEU A 1 100 ? 18.305 3.231 -25.594 1.00 97.88 100 LEU A O 1
ATOM 786 N N . THR A 1 101 ? 16.270 3.578 -24.730 1.00 97.62 101 THR A N 1
ATOM 787 C CA . THR A 1 101 ? 15.556 3.156 -25.943 1.00 97.62 101 THR A CA 1
ATOM 788 C C . THR A 1 101 ? 15.801 4.129 -27.094 1.00 97.62 101 THR A C 1
ATOM 790 O O . THR A 1 101 ? 16.062 3.683 -28.206 1.00 97.62 101 THR A O 1
ATOM 793 N N . ARG A 1 102 ? 15.790 5.442 -26.825 1.00 98.00 102 ARG A N 1
ATOM 794 C CA . ARG A 1 102 ? 16.109 6.468 -27.832 1.00 98.00 102 ARG A CA 1
ATOM 795 C C . ARG A 1 102 ? 17.555 6.372 -28.298 1.00 98.00 102 ARG A C 1
ATOM 797 O O . ARG A 1 102 ? 17.794 6.345 -29.495 1.00 98.00 102 ARG A O 1
ATOM 804 N N . GLU A 1 103 ? 18.500 6.245 -27.367 1.00 98.06 103 GLU A N 1
ATOM 805 C CA . GLU A 1 103 ? 19.923 6.072 -27.698 1.00 98.06 103 GLU A CA 1
ATOM 806 C C . GLU A 1 103 ? 20.139 4.837 -28.592 1.00 98.06 103 GLU A C 1
ATOM 808 O O . GLU A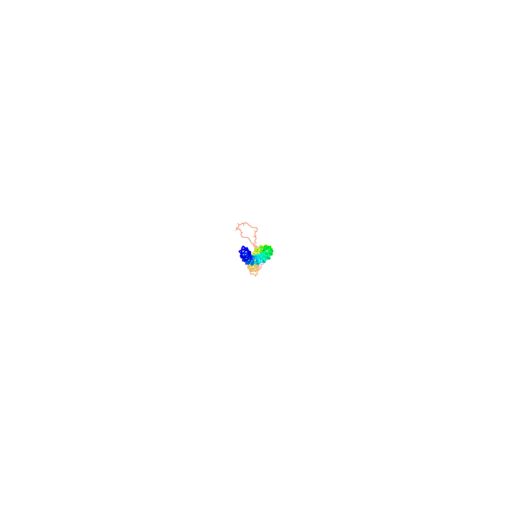 1 103 ? 20.927 4.862 -29.533 1.00 98.06 103 GLU A O 1
ATOM 813 N N . LEU A 1 104 ? 19.398 3.756 -28.342 1.00 97.88 104 LEU A N 1
ATOM 814 C CA . LEU A 1 104 ? 19.456 2.544 -29.155 1.00 97.88 104 LEU A CA 1
ATOM 815 C C . LEU A 1 104 ? 18.851 2.738 -30.555 1.00 97.88 104 LEU A C 1
ATOM 817 O O . LEU A 1 104 ? 19.354 2.159 -31.516 1.00 97.88 104 LEU A O 1
ATOM 821 N N . GLU A 1 105 ? 17.780 3.519 -30.685 1.00 97.94 105 GLU A N 1
ATOM 822 C CA . GLU A 1 105 ? 17.202 3.890 -31.983 1.00 97.94 105 GLU A CA 1
ATOM 823 C C . GLU A 1 105 ? 18.166 4.768 -32.793 1.00 97.94 105 GLU A C 1
ATOM 825 O O . GLU A 1 105 ? 18.434 4.452 -33.949 1.00 97.94 105 GLU A O 1
ATOM 830 N N . GLU A 1 106 ? 18.769 5.782 -32.169 1.00 97.81 106 GLU A N 1
ATOM 831 C CA . GLU A 1 106 ? 19.778 6.649 -32.795 1.00 97.81 106 GLU A CA 1
ATOM 832 C C . GLU A 1 106 ? 20.987 5.842 -33.294 1.00 97.81 106 GLU A C 1
ATOM 834 O O . GLU A 1 106 ? 21.443 6.020 -34.424 1.00 97.81 106 GLU A O 1
ATOM 839 N N . LEU A 1 107 ? 21.488 4.898 -32.490 1.00 97.44 107 LEU A N 1
ATOM 840 C CA . LEU A 1 107 ? 22.599 4.035 -32.899 1.00 97.44 107 LEU A CA 1
ATOM 841 C C . LEU A 1 107 ? 22.244 3.138 -34.090 1.00 97.44 107 LEU A C 1
ATOM 843 O O . LEU A 1 107 ? 23.086 2.941 -34.962 1.00 97.44 107 LEU A O 1
ATOM 847 N N . LYS A 1 108 ? 21.008 2.629 -34.160 1.00 97.94 108 LYS A N 1
ATOM 848 C CA . LYS A 1 108 ? 20.537 1.844 -35.313 1.00 97.94 108 LYS A CA 1
ATOM 849 C C . LYS A 1 108 ? 20.444 2.679 -36.585 1.00 97.94 108 LYS A C 1
ATOM 851 O O . LYS A 1 108 ? 20.718 2.164 -37.666 1.00 97.94 108 LYS A O 1
ATOM 856 N N . GLU A 1 109 ? 20.032 3.940 -36.475 1.00 97.94 109 GLU A N 1
ATOM 857 C CA . GLU A 1 109 ? 20.012 4.853 -37.620 1.00 97.94 109 GLU A CA 1
ATOM 858 C C . GLU A 1 109 ? 21.431 5.104 -38.139 1.00 97.94 109 GLU A C 1
ATOM 860 O O . GLU A 1 109 ? 21.678 4.953 -39.335 1.00 97.94 109 GLU A O 1
ATOM 865 N N . ILE A 1 110 ? 22.378 5.375 -37.233 1.00 97.06 110 ILE A N 1
ATOM 866 C CA . ILE A 1 110 ? 23.793 5.568 -37.578 1.00 97.06 110 ILE A CA 1
ATOM 867 C C . ILE A 1 110 ? 24.385 4.304 -38.215 1.00 97.06 110 ILE A C 1
ATOM 869 O O . ILE A 1 110 ? 25.087 4.401 -39.219 1.00 97.06 110 ILE A O 1
ATOM 873 N N . GLU A 1 111 ? 24.103 3.123 -37.664 1.00 96.94 111 GLU A N 1
ATOM 874 C CA . GLU A 1 111 ? 24.547 1.842 -38.227 1.00 96.94 111 GLU A CA 1
ATOM 875 C C . GLU A 1 111 ? 24.034 1.662 -39.664 1.00 96.94 111 GLU A C 1
ATOM 877 O O . GLU A 1 111 ? 24.819 1.389 -40.571 1.00 96.94 111 GLU A O 1
ATOM 882 N N . ALA A 1 112 ? 22.743 1.913 -39.904 1.00 97.56 112 ALA A N 1
ATOM 883 C CA . ALA A 1 112 ? 22.156 1.814 -41.237 1.00 97.56 112 ALA A CA 1
ATOM 884 C C . ALA A 1 112 ? 22.742 2.833 -42.232 1.00 97.56 112 ALA A C 1
ATOM 886 O O . ALA A 1 112 ? 22.871 2.529 -43.420 1.00 97.56 112 ALA A O 1
ATOM 887 N N . ASP A 1 113 ? 23.079 4.042 -41.781 1.00 97.06 113 ASP A N 1
ATOM 888 C CA . ASP A 1 113 ? 23.730 5.053 -42.618 1.00 97.06 113 ASP A CA 1
ATOM 889 C C . ASP A 1 113 ? 25.170 4.671 -42.969 1.00 97.06 113 ASP A C 1
ATOM 891 O O . ASP A 1 113 ? 25.574 4.811 -44.126 1.00 97.06 113 ASP A O 1
ATOM 895 N N . LEU A 1 114 ? 25.923 4.128 -42.011 1.00 96.75 114 LEU A N 1
ATOM 896 C CA . LEU A 1 114 ? 27.275 3.626 -42.253 1.00 96.75 114 LEU A CA 1
ATOM 897 C C . LEU A 1 114 ? 27.274 2.454 -43.237 1.00 96.75 114 LEU A C 1
ATOM 899 O O . LEU A 1 114 ? 28.064 2.465 -44.177 1.00 96.75 114 LEU A O 1
ATOM 903 N N . GLU A 1 115 ? 26.352 1.498 -43.100 1.00 95.69 115 GLU A N 1
ATOM 904 C CA . GLU A 1 115 ? 26.220 0.386 -44.053 1.00 95.69 115 GLU A CA 1
ATOM 905 C C . GLU A 1 115 ? 25.918 0.862 -45.484 1.00 95.69 115 GLU A C 1
ATOM 907 O O . GLU A 1 115 ? 26.324 0.224 -46.460 1.00 95.69 115 GLU A O 1
ATOM 912 N N . ARG A 1 116 ? 25.171 1.964 -45.644 1.00 95.88 116 ARG A N 1
ATOM 913 C CA . ARG A 1 116 ? 24.922 2.564 -46.965 1.00 95.88 116 ARG A CA 1
ATOM 914 C C . ARG A 1 116 ? 26.192 3.181 -47.535 1.00 95.88 116 ARG A C 1
ATOM 916 O O . ARG A 1 116 ? 26.497 2.939 -48.699 1.00 95.88 116 ARG A O 1
ATOM 923 N N . GLN A 1 117 ? 26.918 3.945 -46.720 1.00 93.94 117 GLN A N 1
ATOM 924 C CA . GLN A 1 117 ? 28.175 4.574 -47.126 1.00 93.94 117 GLN A CA 1
ATOM 925 C C . GLN A 1 117 ? 29.241 3.536 -47.486 1.00 93.94 117 GLN A C 1
ATOM 927 O O . GLN A 1 117 ? 29.946 3.706 -48.474 1.00 93.94 117 GLN A O 1
ATOM 932 N N . GLU A 1 118 ? 29.335 2.444 -46.726 1.00 93.88 118 GLU A N 1
ATOM 933 C CA . GLU A 1 118 ? 30.261 1.346 -47.014 1.00 93.88 118 GLU A CA 1
ATOM 934 C C . GLU A 1 118 ? 29.987 0.743 -48.397 1.00 93.88 118 GLU A C 1
ATOM 936 O O . GLU A 1 118 ? 30.904 0.619 -49.206 1.00 93.88 118 GLU A O 1
ATOM 941 N N . LYS A 1 119 ? 28.715 0.476 -48.724 1.00 92.81 119 LYS A N 1
ATOM 942 C CA . LYS A 1 119 ? 28.324 -0.032 -50.050 1.00 92.81 119 LYS A CA 1
ATOM 943 C C . LYS A 1 119 ? 28.651 0.941 -51.182 1.00 92.81 119 LYS A C 1
ATOM 945 O O . LYS A 1 119 ? 29.122 0.503 -52.225 1.00 92.81 119 LYS A O 1
ATOM 950 N N . GLU A 1 120 ? 28.413 2.237 -50.990 1.00 91.88 120 GLU A N 1
ATOM 951 C CA . GLU A 1 120 ? 28.741 3.265 -51.989 1.00 91.88 120 GLU A CA 1
ATOM 952 C C . GLU A 1 120 ? 30.253 3.312 -52.265 1.00 91.88 120 GLU A C 1
ATOM 954 O O . GLU A 1 120 ? 30.687 3.282 -53.418 1.00 91.88 120 GLU A O 1
ATOM 959 N N . VAL A 1 121 ? 31.068 3.298 -51.206 1.00 92.19 121 VAL A N 1
ATOM 960 C CA . VAL A 1 121 ? 32.533 3.273 -51.322 1.00 92.19 121 VAL A CA 1
ATOM 961 C C . VAL A 1 121 ? 33.019 1.986 -51.990 1.00 92.19 121 VAL A C 1
ATOM 963 O O . VAL A 1 121 ? 33.941 2.031 -52.814 1.00 92.19 121 VAL A O 1
ATOM 966 N N . ASP A 1 122 ? 32.407 0.848 -51.671 1.00 91.81 122 ASP A N 1
ATOM 967 C CA . ASP A 1 122 ? 32.716 -0.431 -52.303 1.00 91.81 122 ASP A CA 1
ATOM 968 C C . ASP A 1 122 ? 32.393 -0.415 -53.801 1.00 91.81 122 ASP A C 1
ATOM 970 O O . ASP A 1 122 ? 33.217 -0.855 -54.606 1.00 91.81 122 ASP A O 1
ATOM 974 N N . GLU A 1 123 ? 31.242 0.117 -54.214 1.00 89.31 123 GLU A N 1
ATOM 975 C CA . GLU A 1 123 ? 30.866 0.249 -55.629 1.00 89.31 123 GLU A CA 1
ATOM 976 C C . GLU A 1 123 ? 31.859 1.134 -56.397 1.00 89.31 123 GLU A C 1
ATOM 978 O O . GLU A 1 123 ? 32.363 0.745 -57.460 1.00 89.31 123 GLU A O 1
ATOM 983 N N . ASP A 1 124 ? 32.224 2.283 -55.830 1.00 89.62 124 ASP A N 1
ATOM 984 C CA . ASP A 1 124 ? 33.190 3.186 -56.448 1.00 89.62 124 ASP A CA 1
ATOM 985 C C . 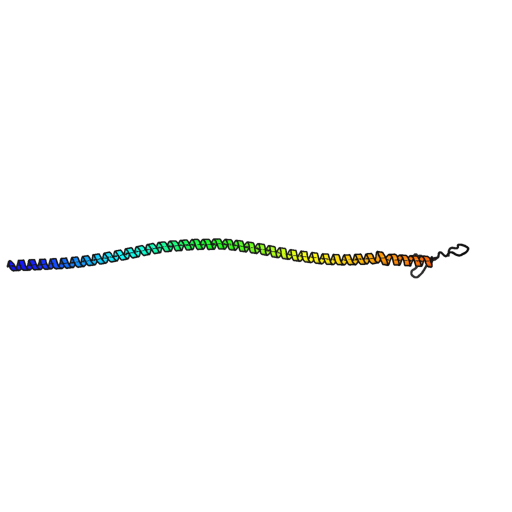ASP A 1 124 ? 34.580 2.559 -56.561 1.00 89.62 124 ASP A C 1
ATOM 987 O O . ASP A 1 124 ? 35.228 2.645 -57.611 1.00 89.62 124 ASP A O 1
ATOM 991 N N . THR A 1 125 ? 35.030 1.874 -55.512 1.00 86.00 125 THR A N 1
ATOM 992 C CA . THR A 1 125 ? 36.360 1.256 -55.467 1.00 86.00 125 THR A CA 1
ATOM 993 C C . THR A 1 125 ? 36.458 0.023 -56.358 1.00 86.00 125 THR A C 1
ATOM 995 O O . THR A 1 125 ? 37.490 -0.196 -56.997 1.00 86.00 125 THR A O 1
ATOM 998 N N . THR A 1 126 ? 35.408 -0.796 -56.421 1.00 83.38 126 THR A N 1
ATOM 999 C CA . THR A 1 126 ? 35.446 -2.087 -57.125 1.00 83.38 126 THR A CA 1
ATOM 1000 C C . THR A 1 126 ? 34.991 -2.002 -58.578 1.00 83.38 126 THR A C 1
ATOM 1002 O O . THR A 1 126 ? 35.452 -2.801 -59.397 1.00 83.38 126 THR A O 1
ATOM 1005 N N . VAL A 1 127 ? 34.140 -1.035 -58.931 1.00 85.44 127 VAL A N 1
ATOM 1006 C CA . VAL A 1 127 ? 33.547 -0.933 -60.273 1.00 85.44 127 VAL A CA 1
ATOM 1007 C C . VAL A 1 127 ? 33.959 0.360 -60.968 1.00 85.44 127 VAL A C 1
ATOM 1009 O O . VAL A 1 127 ? 34.557 0.309 -62.047 1.00 85.44 127 VAL A O 1
ATOM 1012 N N . THR A 1 128 ? 33.668 1.517 -60.370 1.00 86.94 128 THR A N 1
ATOM 1013 C CA . THR A 1 128 ? 33.794 2.815 -61.053 1.00 86.94 128 THR A CA 1
ATOM 1014 C C . THR A 1 128 ? 35.250 3.193 -61.305 1.00 86.94 128 THR A C 1
ATOM 1016 O O . THR A 1 128 ? 35.626 3.480 -62.445 1.00 86.94 128 THR A O 1
ATOM 1019 N N . ILE A 1 129 ? 36.093 3.155 -60.269 1.00 87.19 129 ILE A N 1
ATOM 1020 C CA . ILE A 1 129 ? 37.500 3.558 -60.359 1.00 87.19 129 ILE A CA 1
ATOM 1021 C C . ILE A 1 129 ? 38.280 2.626 -61.303 1.00 87.19 129 ILE A C 1
ATOM 1023 O O . ILE A 1 129 ? 38.911 3.141 -62.230 1.00 87.19 129 ILE A O 1
ATOM 1027 N N . PRO A 1 130 ? 38.217 1.281 -61.182 1.00 88.12 130 PRO A N 1
ATOM 1028 C CA . PRO A 1 130 ? 38.917 0.392 -62.108 1.00 88.12 130 PRO A CA 1
ATOM 1029 C C . PRO A 1 130 ? 38.436 0.540 -63.555 1.00 88.12 130 PRO A C 1
ATOM 1031 O O . PRO A 1 130 ? 39.256 0.522 -64.474 1.00 88.12 130 PRO A O 1
ATOM 1034 N N . SER A 1 131 ? 37.130 0.742 -63.772 1.00 89.25 131 SER A N 1
ATOM 1035 C CA . SER A 1 131 ? 36.565 0.980 -65.106 1.00 89.25 131 SER A CA 1
ATOM 1036 C C . SER A 1 131 ? 37.076 2.288 -65.717 1.00 89.25 131 SER A C 1
ATOM 1038 O O . SER A 1 131 ? 37.562 2.295 -66.849 1.00 89.25 131 SER A O 1
ATOM 1040 N N . ALA A 1 132 ? 37.056 3.389 -64.960 1.00 90.88 132 ALA A N 1
ATOM 1041 C CA . ALA A 1 132 ? 37.579 4.677 -65.412 1.00 90.88 132 ALA A CA 1
ATOM 1042 C C . ALA A 1 132 ? 39.087 4.611 -65.709 1.00 90.88 132 ALA A C 1
ATOM 1044 O O . ALA A 1 132 ? 39.541 5.137 -66.727 1.00 90.88 132 ALA A O 1
ATOM 1045 N N . VAL A 1 133 ? 39.855 3.907 -64.868 1.00 91.38 133 VAL A N 1
ATOM 1046 C CA . VAL A 1 133 ? 41.283 3.643 -65.096 1.00 91.38 133 VAL A CA 1
ATOM 1047 C C . VAL A 1 133 ? 41.486 2.845 -66.382 1.00 91.38 133 VAL A C 1
ATOM 1049 O O . VAL A 1 133 ? 42.334 3.211 -67.195 1.00 91.38 133 VAL A O 1
ATOM 1052 N N . TYR A 1 134 ? 40.697 1.795 -66.612 1.00 89.62 134 TYR A N 1
ATOM 1053 C CA . TYR A 1 134 ? 40.774 1.001 -67.837 1.00 89.62 134 TYR A CA 1
ATOM 1054 C C . TYR A 1 134 ? 40.446 1.832 -69.085 1.00 89.62 134 TYR A C 1
ATOM 1056 O O . TYR A 1 134 ? 41.174 1.782 -70.076 1.00 89.62 134 TYR A O 1
ATOM 1064 N N . VAL A 1 135 ? 39.403 2.662 -69.035 1.00 91.88 135 VAL A N 1
ATOM 1065 C CA . VAL A 1 135 ? 39.048 3.575 -70.131 1.00 91.88 135 VAL A CA 1
ATOM 1066 C C . VAL A 1 135 ? 40.173 4.580 -70.400 1.00 91.88 135 VAL A C 1
ATOM 1068 O O . VAL A 1 135 ? 40.547 4.783 -71.556 1.00 91.88 135 VAL A O 1
ATOM 1071 N N . ALA A 1 136 ? 40.766 5.170 -69.361 1.00 88.31 136 ALA A N 1
ATOM 1072 C CA . ALA A 1 136 ? 41.909 6.070 -69.509 1.00 88.31 136 ALA A CA 1
ATOM 1073 C C . ALA A 1 136 ? 43.122 5.356 -70.135 1.00 88.31 136 ALA A C 1
ATOM 1075 O O . ALA A 1 136 ? 43.765 5.900 -71.037 1.00 88.31 136 ALA A O 1
ATOM 1076 N N . GLN A 1 137 ? 43.394 4.113 -69.721 1.00 87.06 137 GLN A N 1
ATOM 1077 C CA . GLN A 1 137 ? 44.431 3.274 -70.323 1.00 87.06 137 GLN A CA 1
ATOM 1078 C C . GLN A 1 137 ? 44.149 3.002 -71.803 1.00 87.06 137 GLN A C 1
ATOM 1080 O O . GLN A 1 137 ? 45.069 3.103 -72.611 1.00 87.06 137 GLN A O 1
ATOM 1085 N N . LEU A 1 138 ? 42.902 2.710 -72.185 1.00 89.56 138 LEU A N 1
ATOM 1086 C CA . LEU A 1 138 ? 42.517 2.512 -73.585 1.00 89.56 138 LEU A CA 1
ATOM 1087 C C . LEU A 1 138 ? 42.724 3.777 -74.422 1.00 89.56 138 LEU A C 1
ATOM 1089 O O . LEU A 1 138 ? 43.329 3.701 -75.490 1.00 89.56 138 LEU A O 1
ATOM 1093 N N . TYR A 1 139 ? 42.277 4.942 -73.942 1.00 88.69 139 TYR A N 1
ATOM 1094 C CA . TYR A 1 139 ? 42.500 6.209 -74.645 1.00 88.69 139 TYR A CA 1
ATOM 1095 C C . TYR A 1 139 ? 43.986 6.472 -74.860 1.00 88.69 139 TYR A C 1
ATOM 1097 O O . TYR A 1 139 ? 44.390 6.813 -75.973 1.00 88.69 139 TYR A O 1
ATOM 1105 N N . HIS A 1 140 ? 44.810 6.255 -73.837 1.00 86.94 140 HIS A N 1
ATOM 1106 C CA . HIS A 1 140 ? 46.256 6.374 -73.968 1.00 86.94 140 HIS A CA 1
ATOM 1107 C C . HIS A 1 140 ? 46.840 5.325 -74.932 1.00 86.94 140 HIS A C 1
ATOM 1109 O O . HIS A 1 140 ? 47.665 5.659 -75.777 1.00 86.94 140 HIS A O 1
ATOM 1115 N N . GLN A 1 141 ? 46.393 4.067 -74.887 1.00 86.56 141 GLN A N 1
ATOM 1116 C CA . GLN A 1 141 ? 46.891 3.010 -75.772 1.00 86.56 141 GLN A CA 1
ATOM 1117 C C . GLN A 1 141 ? 46.536 3.231 -77.246 1.00 86.56 141 GLN A C 1
ATOM 1119 O O . GLN A 1 141 ? 47.372 2.932 -78.098 1.00 86.56 141 GLN A O 1
ATOM 1124 N N . VAL A 1 142 ? 45.331 3.725 -77.538 1.00 88.94 142 VAL A N 1
ATOM 1125 C CA . VAL A 1 142 ? 44.836 3.965 -78.903 1.00 88.94 142 VAL A CA 1
ATOM 1126 C C . VAL A 1 142 ? 45.408 5.255 -79.477 1.00 88.94 142 VAL A C 1
ATOM 1128 O O . VAL A 1 142 ? 45.868 5.265 -80.615 1.00 88.94 142 VAL A O 1
ATOM 1131 N N . SER A 1 143 ? 45.385 6.343 -78.704 1.00 85.00 143 SER A N 1
ATOM 1132 C CA . SER A 1 143 ? 45.879 7.635 -79.187 1.00 85.00 143 SER A CA 1
ATOM 1133 C C . SER A 1 143 ? 47.402 7.737 -79.138 1.00 85.00 143 SER A C 1
ATOM 1135 O O . SER A 1 143 ? 47.978 8.459 -79.944 1.00 85.00 143 SER A O 1
ATOM 1137 N N . LYS A 1 144 ? 48.056 7.035 -78.198 1.00 85.31 144 LYS A N 1
ATOM 1138 C CA . LYS A 1 144 ? 49.466 7.230 -77.816 1.00 85.31 144 LYS A CA 1
ATOM 1139 C C . LYS A 1 144 ? 49.793 8.679 -77.443 1.00 85.31 144 LYS A C 1
ATOM 1141 O O . LYS A 1 144 ? 50.953 9.079 -77.514 1.00 85.31 144 LYS A O 1
ATOM 1146 N N . ILE A 1 145 ? 48.777 9.462 -77.068 1.00 84.81 145 ILE A N 1
ATOM 1147 C CA . ILE A 1 145 ? 48.921 10.863 -76.681 1.00 84.81 145 ILE A CA 1
ATOM 1148 C C . ILE A 1 145 ? 49.003 10.953 -75.158 1.00 84.81 145 ILE A C 1
ATOM 1150 O O . ILE A 1 145 ? 48.182 10.390 -74.431 1.00 84.81 145 ILE A O 1
ATOM 1154 N N . GLU A 1 146 ? 49.991 11.696 -74.682 1.00 82.62 146 GLU A N 1
ATOM 1155 C CA . GLU A 1 146 ? 50.061 12.201 -73.315 1.00 82.62 146 GLU A CA 1
ATOM 1156 C C . GLU A 1 146 ? 49.706 13.686 -73.328 1.00 82.62 146 GLU A C 1
ATOM 1158 O O . GLU A 1 146 ? 50.371 14.479 -73.998 1.00 82.62 146 GLU A O 1
ATOM 1163 N N . TRP A 1 147 ? 48.654 14.073 -72.611 1.00 83.75 147 TRP A N 1
ATOM 1164 C CA . TRP A 1 147 ? 48.236 15.471 -72.520 1.00 83.75 147 TRP A CA 1
ATOM 1165 C C . TRP A 1 147 ? 49.152 16.257 -71.573 1.00 83.75 147 TRP A C 1
ATOM 1167 O O . TRP A 1 147 ? 49.476 15.791 -70.481 1.00 83.75 147 TRP A O 1
ATOM 1177 N N . ASP A 1 148 ? 49.576 17.442 -72.013 1.00 83.81 148 ASP A N 1
ATOM 1178 C CA . ASP A 1 148 ? 50.390 18.389 -71.252 1.00 83.81 148 ASP A CA 1
ATOM 1179 C C . ASP A 1 148 ? 49.459 19.441 -70.644 1.00 83.81 148 ASP A C 1
ATOM 1181 O O . ASP A 1 148 ? 48.803 20.184 -71.372 1.00 83.81 148 ASP A O 1
ATOM 1185 N N . TYR A 1 149 ? 49.375 19.473 -69.315 1.00 81.31 149 TYR A N 1
ATOM 1186 C CA . TYR A 1 149 ? 48.444 20.341 -68.589 1.00 81.31 149 TYR A CA 1
ATOM 1187 C C . TYR A 1 149 ? 49.058 21.701 -68.216 1.00 81.31 149 TYR A C 1
ATOM 1189 O O . TYR A 1 149 ? 48.361 22.556 -67.673 1.00 81.31 149 TYR A O 1
ATOM 1197 N N . GLU A 1 150 ? 50.336 21.938 -68.528 1.00 81.06 150 GLU A N 1
ATOM 1198 C CA . GLU A 1 150 ? 51.008 23.229 -68.337 1.00 81.06 150 GLU A CA 1
ATOM 1199 C C . GLU A 1 150 ? 50.794 24.151 -69.560 1.00 81.06 150 GLU A C 1
ATOM 1201 O O . GLU A 1 150 ? 51.738 24.563 -70.240 1.00 81.06 150 GLU A O 1
ATOM 1206 N N . CYS A 1 151 ? 49.535 24.467 -69.887 1.00 77.12 151 CYS A N 1
ATOM 1207 C CA . CYS A 1 151 ? 49.175 25.356 -71.001 1.00 77.12 151 CYS A CA 1
ATOM 1208 C C . CYS A 1 151 ? 48.021 26.320 -70.667 1.00 77.12 151 CYS A C 1
ATOM 1210 O O . CYS A 1 151 ? 47.342 26.183 -69.652 1.00 77.12 151 CYS A O 1
ATOM 1212 N N . GLU A 1 152 ? 47.819 27.339 -71.512 1.00 82.06 152 GLU A N 1
ATOM 1213 C CA . GLU A 1 152 ? 46.781 28.361 -71.310 1.00 82.06 152 GLU A CA 1
ATOM 1214 C C . GLU A 1 152 ? 45.357 27.759 -71.319 1.00 82.06 152 GLU A C 1
ATOM 1216 O O . GLU A 1 152 ? 45.085 26.844 -72.104 1.00 82.06 152 GLU A O 1
ATOM 1221 N N . PRO A 1 153 ? 44.415 28.276 -70.502 1.00 78.06 153 PRO A N 1
ATOM 1222 C CA . PRO A 1 153 ? 43.034 27.798 -70.485 1.00 78.06 153 PRO A CA 1
ATOM 1223 C C . PRO A 1 153 ? 42.382 27.891 -71.874 1.00 78.06 153 PRO A C 1
ATOM 1225 O O . PRO A 1 153 ? 42.252 28.975 -72.437 1.00 78.06 153 PRO A O 1
ATOM 1228 N N . GLY A 1 154 ? 41.959 26.749 -72.423 1.00 81.88 154 GLY A N 1
ATOM 1229 C CA . GLY A 1 154 ? 41.363 26.641 -73.762 1.00 81.88 154 GLY A CA 1
ATOM 1230 C C . GLY A 1 154 ? 42.316 26.136 -74.853 1.00 81.88 154 GLY A C 1
ATOM 1231 O O . GLY A 1 154 ? 41.852 25.800 -75.941 1.00 81.88 154 GLY A O 1
ATOM 1232 N N . MET A 1 155 ? 43.616 26.020 -74.565 1.00 82.38 155 MET A N 1
ATOM 1233 C CA . MET A 1 155 ? 44.585 25.365 -75.446 1.00 82.38 155 MET A CA 1
ATOM 1234 C C . MET A 1 155 ? 44.691 23.878 -75.109 1.00 82.38 155 MET A C 1
ATOM 1236 O O . MET A 1 155 ? 44.822 23.504 -73.947 1.00 82.38 155 MET A O 1
ATOM 1240 N N . VAL A 1 156 ? 44.661 23.026 -76.135 1.00 82.19 156 VAL A N 1
ATOM 1241 C CA . VAL A 1 156 ? 44.820 21.575 -75.986 1.00 82.19 156 VAL A CA 1
ATOM 1242 C C . VAL A 1 156 ? 46.187 21.182 -76.543 1.00 82.19 156 VAL A C 1
ATOM 1244 O O . VAL A 1 156 ? 46.423 21.281 -77.748 1.00 82.19 156 VAL A O 1
ATOM 1247 N N . LYS A 1 157 ? 47.097 20.755 -75.665 1.00 80.56 157 LYS A N 1
ATOM 1248 C CA . LYS A 1 157 ? 48.483 20.405 -76.001 1.00 80.56 157 LYS A CA 1
ATOM 1249 C C . LYS A 1 157 ? 48.804 18.998 -75.496 1.00 80.56 157 LYS A C 1
ATOM 1251 O O . LYS A 1 157 ? 48.452 18.644 -74.378 1.00 80.56 157 LYS A O 1
ATOM 1256 N N . GLY A 1 158 ? 49.476 18.186 -76.307 1.00 82.50 158 GLY A N 1
ATOM 1257 C CA . GLY A 1 158 ? 49.880 16.830 -75.932 1.00 82.50 158 GLY A CA 1
ATOM 1258 C C . GLY A 1 158 ? 51.029 16.314 -76.794 1.00 82.50 158 GLY A C 1
ATOM 1259 O O . GLY A 1 158 ? 51.321 16.886 -77.842 1.00 82.50 158 GLY A O 1
ATOM 1260 N N . ARG A 1 159 ? 51.696 15.252 -76.339 1.00 77.44 159 ARG A N 1
ATOM 1261 C CA . ARG A 1 159 ? 52.788 14.568 -77.050 1.00 77.44 159 ARG A CA 1
ATOM 1262 C C . ARG A 1 159 ? 52.296 13.223 -77.568 1.00 77.44 159 ARG A C 1
ATOM 1264 O O . ARG A 1 159 ? 51.828 12.419 -76.770 1.00 77.44 159 ARG A O 1
ATOM 1271 N N . GLY A 1 160 ? 52.397 12.974 -78.874 1.00 76.56 160 GLY A N 1
ATOM 1272 C CA . GLY A 1 160 ? 52.001 11.703 -79.492 1.00 76.56 160 GLY A CA 1
ATOM 1273 C C . GLY A 1 160 ? 53.201 10.789 -79.747 1.00 76.56 160 GLY A C 1
ATOM 1274 O O . GLY A 1 160 ? 54.121 11.171 -80.463 1.00 76.56 160 GLY A O 1
ATOM 1275 N N . MET A 1 161 ? 53.195 9.567 -79.211 1.00 63.41 161 MET A N 1
ATOM 1276 C CA . MET A 1 161 ? 54.207 8.546 -79.512 1.00 63.41 161 MET A CA 1
ATOM 1277 C C . MET A 1 161 ? 53.723 7.615 -80.632 1.00 63.41 161 MET A C 1
ATOM 1279 O O . MET A 1 161 ? 53.172 6.546 -80.377 1.00 63.41 161 MET A O 1
ATOM 1283 N N . PHE A 1 162 ? 53.929 8.010 -81.889 1.00 63.31 162 PHE A N 1
ATOM 1284 C CA . PHE A 1 162 ? 53.623 7.167 -83.049 1.00 63.31 162 PHE A CA 1
ATOM 1285 C C . PHE A 1 162 ? 54.866 6.396 -83.520 1.00 63.31 162 PHE A C 1
ATOM 1287 O O . PHE A 1 162 ? 55.906 6.992 -83.803 1.00 63.31 162 PHE A O 1
ATOM 1294 N N . GLU A 1 163 ? 54.758 5.069 -83.654 1.00 53.84 163 GLU A N 1
ATOM 1295 C CA . GLU A 1 163 ? 55.776 4.256 -84.332 1.00 53.84 163 GLU A CA 1
ATOM 1296 C C . GLU A 1 163 ? 55.657 4.435 -85.852 1.00 53.84 163 GLU A C 1
ATOM 1298 O O . GLU A 1 163 ? 54.909 3.743 -86.547 1.00 53.84 163 GLU A O 1
ATOM 1303 N N . CYS A 1 164 ? 56.415 5.390 -86.387 1.00 42.78 164 CYS A N 1
ATOM 1304 C CA . CYS A 1 164 ? 56.625 5.526 -87.821 1.00 42.78 164 CYS A CA 1
ATOM 1305 C C . CYS A 1 164 ? 57.431 4.321 -88.327 1.00 42.78 164 CYS A C 1
ATOM 1307 O O . CYS A 1 164 ? 58.574 4.113 -87.914 1.00 42.78 164 CYS A O 1
ATOM 1309 N N . HIS A 1 165 ? 56.863 3.537 -89.249 1.00 45.50 165 HIS A N 1
ATOM 1310 C CA . HIS A 1 165 ? 57.637 2.566 -90.022 1.00 45.50 165 HIS A CA 1
ATOM 1311 C C . HIS A 1 165 ? 58.725 3.311 -90.810 1.00 45.50 165 HIS A C 1
ATOM 1313 O O . HIS A 1 165 ? 58.467 3.873 -91.871 1.00 45.50 165 HIS A O 1
ATOM 1319 N N . GLY A 1 166 ? 59.942 3.306 -90.260 1.00 47.16 166 GLY A N 1
ATOM 1320 C CA . GLY A 1 166 ? 61.136 3.900 -90.851 1.00 47.16 166 GLY A CA 1
ATOM 1321 C C . GLY A 1 166 ? 61.379 5.352 -90.430 1.00 47.16 166 GLY A C 1
ATOM 1322 O O . GLY A 1 166 ? 60.861 6.273 -91.047 1.00 47.16 166 GLY A O 1
ATOM 1323 N N . VAL A 1 167 ? 62.303 5.520 -89.475 1.00 36.12 167 VAL A N 1
ATOM 1324 C CA . VAL A 1 167 ? 62.902 6.766 -88.942 1.00 36.12 167 VAL A CA 1
ATOM 1325 C C . VAL A 1 167 ? 62.163 7.379 -87.733 1.00 36.12 167 VAL A C 1
ATOM 1327 O O . VAL A 1 167 ? 61.040 7.861 -87.872 1.00 36.12 167 VAL A O 1
ATOM 1330 N N . PRO A 1 168 ? 62.808 7.446 -86.547 1.00 37.84 168 PRO A N 1
ATOM 1331 C CA . PRO A 1 168 ? 62.245 8.121 -85.386 1.00 37.84 168 PRO A CA 1
ATOM 1332 C C . PRO A 1 168 ? 62.425 9.638 -85.532 1.00 37.84 168 PRO A C 1
ATOM 1334 O O . PRO A 1 168 ? 63.546 10.139 -85.646 1.00 37.84 168 PRO A O 1
ATOM 1337 N N . ARG A 1 169 ? 61.325 10.389 -85.500 1.00 42.12 169 ARG A N 1
ATOM 1338 C CA . ARG A 1 169 ? 61.341 11.820 -85.176 1.00 42.12 169 ARG A CA 1
ATOM 1339 C C . ARG A 1 169 ? 60.305 12.089 -84.098 1.00 42.12 169 ARG A C 1
ATOM 1341 O O . ARG A 1 169 ? 59.178 11.622 -84.205 1.00 42.12 169 ARG A O 1
ATOM 1348 N N . LEU A 1 170 ? 60.716 12.858 -83.091 1.00 42.16 170 LEU A N 1
ATOM 1349 C CA . LEU A 1 170 ? 59.797 13.522 -82.177 1.00 42.16 170 LEU A CA 1
ATOM 1350 C C . LEU A 1 170 ? 59.018 14.583 -82.967 1.00 42.16 170 LEU A C 1
ATOM 1352 O O . LEU A 1 170 ? 59.633 15.436 -83.616 1.00 42.16 170 LEU A O 1
ATOM 1356 N N . CYS A 1 171 ? 57.693 14.515 -82.918 1.00 42.34 171 CYS A N 1
ATOM 1357 C CA . CYS A 1 171 ? 56.784 15.602 -83.266 1.00 42.34 171 CYS A CA 1
ATOM 1358 C C . CYS A 1 171 ? 55.890 15.872 -82.059 1.00 42.34 171 CYS A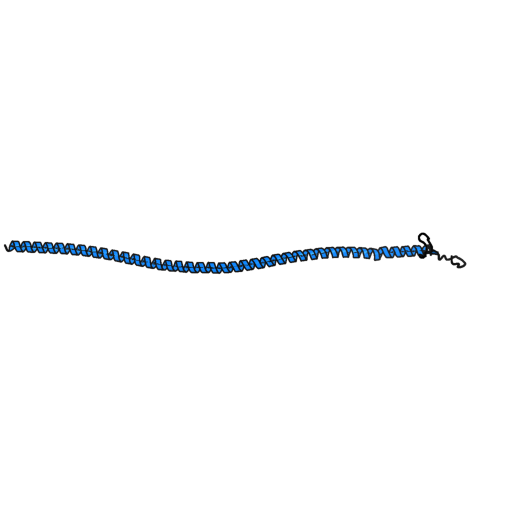 C 1
ATOM 1360 O O . CYS A 1 171 ? 55.410 14.883 -81.461 1.00 42.34 171 CYS A O 1
#

pLDDT: mean 89.45, std 13.12, range [36.12, 98.38]

Organism: Homo sapiens (NCBI:txid9606)

Secondary structure (DSSP, 8-state):
-HHHHHHHHHHHHHHHHHHHHHHHHHHHHHHHHHHHHHHHHHHHHHHHHHHHHHHHHHHHHHHHHHHHHHHHHHHHHHHHHHHHHHHHHHHHHHHHHHHHHHHHHHHHHHHHHHHHHHHHHHHIIIIIHHHHHHHHHHHHHHH-EEE--SS-TT---EEE----SS-----

InterPro domains:
  IPR013252 Kinetochore-Ndc80 subunit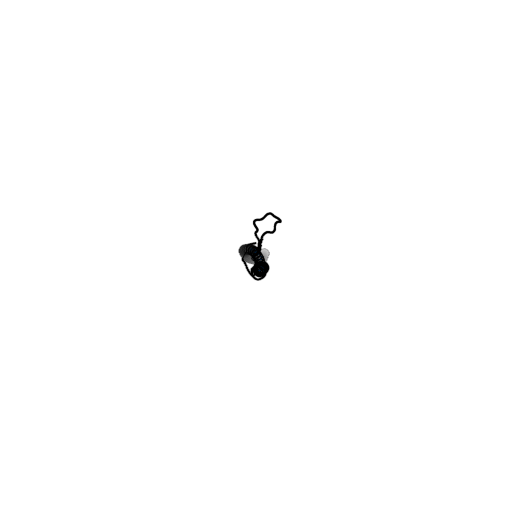 Spc24 [PF08286] (79-159)
  IPR013252 Kinetochore-Ndc80 subunit Spc24 [PTHR22142] (1-158)

Radius of gyration: 68.53 Å; chains: 1; bounding box: 130×36×187 Å

Foldseek 3Di:
DVVVVVVVVVVVVVVVVVVVVVVVVVVVVVVVVVVVVVVVVVVVVVVVVVVVVVVVVVVVVVVVVVVVVVVVVVVVVVVVVVVVVVVVVVVVVVVVVVVVVVVVVVVVVVVVVVVVVVVVVCCCVVPVVVVVVVVVVVCCVVFVWDWDPPDDPPDTDTWHDDDDPDDDDGD

Sequence (171 aa):
RDIEEVSQGLLSLLGANRAEAQQRRLLGRHEQVVERLLETQDGAEKQLREILTMEKEVAQSLLNAKEQVHQGGVELQQLEAGLQEAGEEDTRLKASLLQLTRELEELKEIEADLERQEKEVDEDTTVTIPSAVYVAQLYHQVSKIEWDYECEPGMVKGRGMFECHGVPRLC

GO terms:
  GO:0005654 nucleoplasm (C, IDA)
  GO:0005730 nucleolus (C, IDA)